Protein AF-A0A4S2RI13-F1 (afdb_monomer)

Solvent-accessible surface area (backbone atoms only — not comparable to full-atom values): 10991 Å² total; per-residue (Å²): 110,67,75,55,30,43,72,76,39,58,48,22,57,30,50,42,47,49,39,62,76,64,69,57,55,64,66,60,51,39,51,56,36,44,77,70,74,35,90,64,56,62,68,57,56,51,31,30,44,72,55,79,44,80,70,79,48,73,71,44,46,54,43,47,54,55,44,31,59,75,61,69,44,64,88,58,41,62,57,60,50,58,62,80,80,86,73,74,62,49,95,91,42,80,71,83,73,40,70,74,79,78,59,82,91,79,63,57,68,56,58,54,48,65,73,65,75,58,57,84,69,53,47,52,43,78,78,41,78,48,75,48,73,42,70,42,98,85,75,41,82,74,45,76,49,77,49,74,40,69,40,72,79,50,87,89,67,87,68,84,90,85,87,83,86,75,61,94,89,60,80,93,122

Secondary structure (DSSP, 8-state):
-HHHHHHHS-HHHHHHHHHHHHT--HHHHHHHHHHTT----HHHHHHHHTTS----SHHHHHHHHHHHHHTTPPTTTTGGGTS-SS----TTS-----GGGS--S-SHHHHHHHHTT--TTTTEEEEEEEEEEEE-TTS-EEEEEEEEEEEE-STT---------PPTT----

Foldseek 3Di:
DLVVCLVPNALLCNLLVLCVVQVDDLVNLQVQCVVVVQHDDSVRSVCSNVVVDADDDPSSLVSVQSSCVVSVHPGCSNVVNRPPDPDDDPPVHDGLDQPVVVDDDDCPVVVVVVVVPAPSSNQKDFPDKDWDWDADPVRDTPDIDIDTDIDGPDPPRPDDDDDDDDDVPDDPD

pLDDT: mean 71.74, std 13.41, range [38.62, 88.31]

Mean predicted aligned error: 16.26 Å

Radius of gyration: 19.9 Å; Cα contacts (8 Å, |Δi|>4): 170; chains: 1; bounding box: 49×43×47 Å

Structure (mmCIF, N/CA/C/O backbone):
data_AF-A0A4S2RI13-F1
#
_entry.id   AF-A0A4S2RI13-F1
#
loop_
_atom_site.group_PDB
_atom_site.id
_atom_site.type_symbol
_atom_site.label_atom_id
_atom_site.label_alt_id
_atom_site.label_comp_id
_atom_site.label_asym_id
_atom_site.label_entity_id
_atom_site.label_seq_id
_atom_site.pdbx_PDB_ins_code
_atom_site.Cartn_x
_atom_site.Cartn_y
_atom_site.Cartn_z
_atom_site.occupancy
_atom_site.B_iso_or_equiv
_atom_site.auth_seq_id
_atom_site.auth_comp_id
_atom_site.auth_asym_id
_atom_site.auth_atom_id
_atom_site.pdbx_PDB_model_num
ATOM 1 N N . GLU A 1 1 ? 7.537 4.825 18.143 1.00 59.59 1 GLU A N 1
ATOM 2 C CA . GLU A 1 1 ? 8.689 3.984 17.752 1.00 59.59 1 GLU A CA 1
ATOM 3 C C . GLU A 1 1 ? 8.344 2.973 16.652 1.00 59.59 1 GLU A C 1
ATOM 5 O O . GLU A 1 1 ? 8.839 3.131 15.545 1.00 59.59 1 GLU A O 1
ATOM 10 N N . LEU A 1 2 ? 7.426 2.017 16.878 1.00 63.84 2 LEU A N 1
ATOM 11 C CA . LEU A 1 2 ? 7.039 1.008 15.870 1.00 63.84 2 LEU A CA 1
ATOM 12 C C . LEU A 1 2 ? 6.584 1.615 14.527 1.00 63.84 2 LEU A C 1
ATOM 14 O O . LEU A 1 2 ? 7.063 1.194 13.482 1.00 63.84 2 LEU A O 1
ATOM 18 N N . ALA A 1 3 ? 5.727 2.641 14.545 1.00 58.88 3 ALA A N 1
ATOM 19 C CA . ALA A 1 3 ? 5.238 3.290 13.322 1.00 58.88 3 ALA A CA 1
ATOM 20 C C . ALA A 1 3 ? 6.355 3.895 12.445 1.00 58.88 3 ALA A C 1
ATOM 22 O O . ALA A 1 3 ? 6.237 3.900 11.222 1.00 58.88 3 ALA A O 1
ATOM 23 N N . GLN A 1 4 ? 7.444 4.366 13.063 1.00 58.66 4 GLN A N 1
ATOM 24 C CA . GLN A 1 4 ? 8.591 4.943 12.361 1.00 58.66 4 GLN A CA 1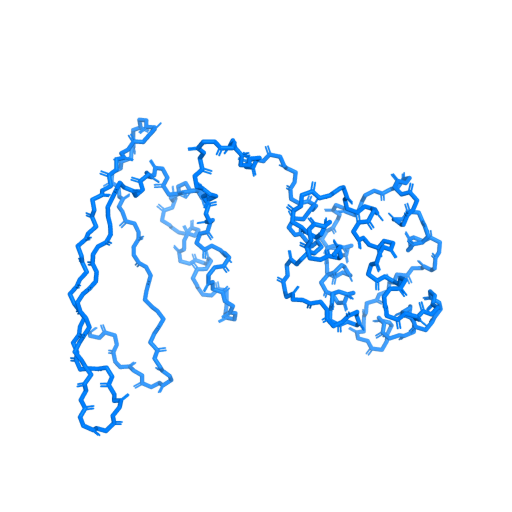
ATOM 25 C C . GLN A 1 4 ? 9.459 3.841 11.743 1.00 58.66 4 GLN A C 1
ATOM 27 O O . GLN A 1 4 ? 9.800 3.905 10.566 1.00 58.66 4 GLN A O 1
ATOM 32 N N . VAL A 1 5 ? 9.735 2.773 12.499 1.00 65.69 5 VAL A N 1
ATOM 33 C CA . VAL A 1 5 ? 10.516 1.621 12.018 1.00 65.69 5 VAL A CA 1
ATOM 34 C C . VAL A 1 5 ? 9.788 0.865 10.897 1.00 65.69 5 VAL A C 1
ATOM 36 O O . VAL A 1 5 ? 10.442 0.383 9.979 1.00 65.69 5 VAL A O 1
ATOM 39 N N . LEU A 1 6 ? 8.452 0.809 10.921 1.00 63.47 6 LEU A N 1
ATOM 40 C CA . LEU A 1 6 ? 7.643 0.232 9.838 1.00 63.47 6 LEU A CA 1
ATOM 41 C C . LEU A 1 6 ? 7.666 1.066 8.543 1.00 63.47 6 LEU A C 1
ATOM 43 O O . LEU A 1 6 ? 7.345 0.534 7.490 1.00 63.47 6 LEU A O 1
ATOM 47 N N . HIS A 1 7 ? 8.025 2.354 8.605 1.00 56.53 7 HIS A N 1
ATOM 48 C CA . HIS A 1 7 ? 8.076 3.237 7.431 1.00 56.53 7 HIS A CA 1
ATOM 49 C C . HIS A 1 7 ? 9.481 3.392 6.838 1.00 56.53 7 HIS A C 1
ATOM 51 O O . HIS A 1 7 ? 9.614 3.541 5.628 1.00 56.53 7 HIS A O 1
ATOM 57 N N . THR A 1 8 ? 10.525 3.411 7.670 1.00 56.41 8 THR A N 1
ATOM 58 C CA . THR A 1 8 ? 11.895 3.745 7.230 1.00 56.41 8 THR A CA 1
ATOM 59 C C . THR A 1 8 ? 12.955 2.743 7.682 1.00 56.41 8 THR A C 1
ATOM 61 O O . THR A 1 8 ? 14.114 2.848 7.279 1.00 56.41 8 THR A O 1
ATOM 64 N N . GLY A 1 9 ? 12.591 1.775 8.525 1.00 64.38 9 GLY A N 1
ATOM 65 C CA . GLY A 1 9 ? 13.526 0.825 9.115 1.00 64.38 9 GLY A CA 1
ATOM 66 C C . GLY A 1 9 ? 13.790 -0.396 8.229 1.00 64.38 9 GLY A C 1
ATOM 67 O O . GLY A 1 9 ? 12.971 -0.760 7.386 1.00 64.38 9 GLY A O 1
ATOM 68 N N . PRO A 1 10 ? 14.923 -1.090 8.425 1.00 78.12 10 PRO A N 1
ATOM 69 C CA . PRO A 1 10 ? 15.162 -2.350 7.740 1.00 78.12 10 PRO A CA 1
ATOM 70 C C . PRO A 1 10 ? 14.146 -3.407 8.202 1.00 78.12 10 PRO A C 1
ATOM 72 O O . PRO A 1 10 ? 13.831 -3.496 9.390 1.00 78.12 10 PRO A O 1
ATOM 75 N N . PHE A 1 11 ? 13.688 -4.252 7.272 1.00 82.50 11 PHE A N 1
ATOM 76 C CA . PHE A 1 11 ? 12.659 -5.277 7.508 1.00 82.50 11 PHE A CA 1
ATOM 77 C C . PHE A 1 11 ? 12.848 -6.082 8.806 1.00 82.50 11 PHE A C 1
ATOM 79 O O . PHE A 1 11 ? 11.900 -6.263 9.562 1.00 82.50 11 PHE A O 1
ATOM 86 N N . HIS A 1 12 ? 14.068 -6.539 9.102 1.00 84.94 12 HIS A N 1
ATOM 87 C CA . HIS A 1 12 ? 14.340 -7.346 10.297 1.00 84.94 12 HIS A CA 1
ATOM 88 C C . HIS A 1 12 ? 14.105 -6.570 11.602 1.00 84.94 12 HIS A C 1
ATOM 90 O O . HIS A 1 12 ? 13.607 -7.132 12.578 1.00 84.94 12 HIS A O 1
ATOM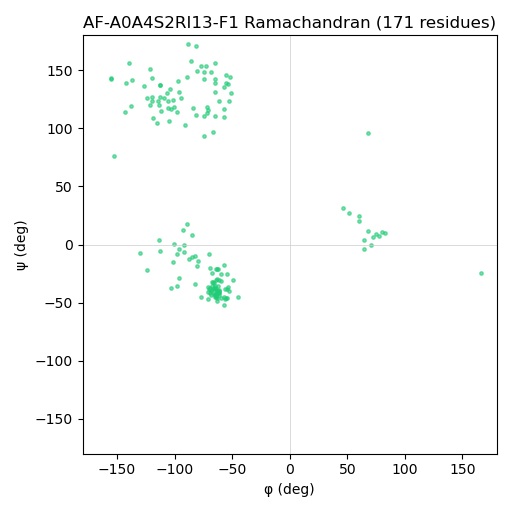 96 N N . LEU A 1 13 ? 14.415 -5.269 11.614 1.00 82.75 13 LEU A N 1
ATOM 97 C CA . LEU A 1 13 ? 14.197 -4.401 12.765 1.00 82.75 13 LEU A CA 1
ATOM 98 C C . LEU A 1 13 ? 12.702 -4.146 12.953 1.00 82.75 13 LEU A C 1
ATOM 100 O O . LEU A 1 13 ? 12.195 -4.325 14.055 1.00 82.75 13 LEU A O 1
ATOM 104 N N . ALA A 1 14 ? 11.991 -3.822 11.872 1.00 83.38 14 ALA A N 1
ATOM 105 C CA . ALA A 1 14 ? 10.536 -3.678 11.861 1.00 83.38 14 ALA A CA 1
ATOM 106 C C . ALA A 1 14 ? 9.828 -4.940 12.369 1.00 83.38 14 ALA A C 1
ATOM 108 O O . ALA A 1 14 ? 8.962 -4.872 13.243 1.00 83.38 14 ALA A O 1
ATOM 109 N N . LEU A 1 15 ? 10.261 -6.102 11.879 1.00 85.56 15 LEU A N 1
ATOM 110 C CA . LEU A 1 15 ? 9.741 -7.398 12.279 1.00 85.56 15 LEU A CA 1
ATOM 111 C C . LEU A 1 15 ? 9.996 -7.681 13.762 1.00 85.56 15 LEU A C 1
ATOM 113 O O . LEU A 1 15 ? 9.076 -8.054 14.487 1.00 85.56 15 LEU A O 1
ATOM 117 N N . ARG A 1 16 ? 11.230 -7.488 14.239 1.00 86.00 16 ARG A N 1
ATOM 118 C CA . ARG A 1 16 ? 11.580 -7.699 15.649 1.00 86.00 16 ARG A CA 1
ATOM 119 C C . ARG A 1 16 ? 10.759 -6.791 16.563 1.00 86.00 16 ARG A C 1
ATOM 121 O O . ARG A 1 16 ? 10.178 -7.281 17.526 1.00 86.00 16 ARG A O 1
ATOM 128 N N . THR A 1 17 ? 10.643 -5.508 16.229 1.00 83.44 17 THR A N 1
ATOM 129 C CA . THR A 1 17 ? 9.857 -4.540 17.005 1.00 83.44 17 THR A CA 1
ATOM 130 C C . THR A 1 17 ? 8.373 -4.906 17.023 1.00 83.44 17 THR A C 1
ATOM 132 O O . THR A 1 17 ? 7.742 -4.825 18.074 1.00 83.44 17 THR A O 1
ATOM 135 N N . ALA A 1 18 ? 7.807 -5.379 15.907 1.00 83.00 18 ALA A N 1
ATOM 136 C CA . ALA A 1 18 ? 6.417 -5.832 15.860 1.00 83.00 18 ALA A CA 1
ATOM 137 C C . ALA A 1 18 ? 6.159 -7.038 16.780 1.00 83.00 18 ALA A C 1
ATOM 139 O O . ALA A 1 18 ? 5.154 -7.072 17.493 1.00 83.00 18 ALA A O 1
ATOM 140 N N . PHE A 1 19 ? 7.086 -7.999 16.821 1.00 85.62 19 PHE A N 1
ATOM 141 C CA . PHE A 1 19 ? 7.023 -9.122 17.759 1.00 85.62 19 PHE A CA 1
ATOM 142 C C . PHE A 1 19 ? 7.125 -8.666 19.218 1.00 85.62 19 PHE A C 1
ATOM 144 O O . PHE A 1 19 ? 6.338 -9.119 20.048 1.00 85.62 19 PHE A O 1
ATOM 151 N N . SER A 1 20 ? 8.049 -7.752 19.527 1.00 84.44 20 SER A N 1
ATOM 152 C CA . SER A 1 20 ? 8.213 -7.202 20.876 1.00 84.44 20 SER A CA 1
ATOM 153 C C . SER A 1 20 ? 6.964 -6.461 21.356 1.00 84.44 20 SER A C 1
ATOM 155 O O . SER A 1 20 ? 6.524 -6.691 22.476 1.00 84.44 20 SER A O 1
ATOM 157 N N . VAL A 1 21 ? 6.344 -5.635 20.505 1.00 80.12 21 VAL A N 1
ATOM 158 C CA . VAL A 1 21 ? 5.118 -4.887 20.845 1.00 80.12 21 VAL A CA 1
ATOM 159 C C . VAL A 1 21 ? 3.918 -5.813 21.039 1.00 80.12 21 VAL A C 1
ATOM 161 O O . VAL A 1 21 ? 3.071 -5.556 21.891 1.00 80.12 21 VAL A O 1
ATOM 164 N N . ARG A 1 22 ? 3.825 -6.900 20.267 1.00 80.56 22 ARG A N 1
ATOM 165 C CA . ARG A 1 22 ? 2.738 -7.877 20.415 1.00 80.56 22 ARG A CA 1
ATOM 166 C C . ARG A 1 22 ? 2.942 -8.877 21.544 1.00 80.56 22 ARG A C 1
ATOM 168 O O . ARG A 1 22 ? 1.972 -9.512 21.944 1.00 80.56 22 ARG A O 1
ATOM 175 N N . GLY A 1 23 ? 4.168 -9.044 22.038 1.00 84.00 23 GLY A N 1
ATOM 176 C CA . GLY A 1 23 ? 4.479 -10.000 23.102 1.00 84.00 23 GLY A CA 1
ATOM 177 C C . GLY A 1 23 ? 4.164 -11.455 22.729 1.00 84.00 23 GLY A C 1
ATOM 178 O O . GLY A 1 23 ? 3.890 -12.275 23.605 1.00 84.00 23 GLY A O 1
ATOM 179 N N . LEU A 1 24 ? 4.149 -11.788 21.432 1.00 79.69 24 LEU A N 1
ATOM 180 C CA . LEU A 1 24 ? 3.821 -13.134 20.962 1.00 79.69 24 LEU A CA 1
ATOM 181 C C . LEU A 1 24 ? 5.099 -13.965 20.768 1.00 79.69 24 LEU A C 1
ATOM 183 O O . LEU A 1 24 ? 5.986 -13.552 20.018 1.00 79.69 24 LEU A O 1
ATOM 187 N N . PRO A 1 25 ? 5.201 -15.162 21.378 1.00 86.56 25 PRO A N 1
ATOM 188 C CA . PRO A 1 25 ? 6.326 -16.052 21.129 1.00 86.56 25 PRO A CA 1
ATOM 189 C C . PRO A 1 25 ? 6.271 -16.604 19.699 1.00 86.56 25 PRO A C 1
ATOM 191 O O . PRO A 1 25 ? 5.190 -16.842 19.151 1.00 86.56 25 PRO A O 1
ATOM 194 N N . LEU A 1 26 ? 7.442 -16.869 19.105 1.00 86.12 26 LEU A N 1
ATOM 195 C CA . LEU A 1 26 ? 7.561 -17.322 17.710 1.00 86.12 26 LEU A CA 1
ATOM 196 C C . LEU A 1 26 ? 6.719 -18.568 17.420 1.00 86.12 26 LEU A C 1
ATOM 198 O O . LEU A 1 26 ? 6.109 -18.652 16.359 1.00 86.12 26 LEU A O 1
ATOM 202 N N . GLN A 1 27 ? 6.644 -19.509 18.363 1.00 86.25 27 GLN A N 1
ATOM 203 C CA . GLN A 1 27 ? 5.838 -20.721 18.209 1.00 86.25 27 GLN A CA 1
ATOM 204 C C . GLN A 1 27 ? 4.335 -20.432 18.137 1.00 86.25 27 GLN A C 1
ATOM 206 O O . GLN A 1 27 ? 3.633 -21.044 17.337 1.00 86.25 27 GLN A O 1
ATOM 211 N N . ARG A 1 28 ? 3.832 -19.461 18.912 1.00 85.12 28 ARG A N 1
ATOM 212 C CA . ARG A 1 28 ? 2.414 -19.072 18.861 1.00 85.12 28 ARG A CA 1
ATOM 213 C C . ARG A 1 28 ? 2.085 -18.405 17.527 1.00 85.12 28 ARG A C 1
ATOM 215 O O . ARG A 1 28 ? 1.046 -18.694 16.943 1.00 85.12 28 ARG A O 1
ATOM 222 N N . VAL A 1 29 ? 2.989 -17.568 17.018 1.00 84.56 29 VAL A N 1
ATOM 223 C CA . VAL A 1 29 ? 2.846 -16.959 15.688 1.00 84.56 29 VAL A CA 1
ATOM 224 C C . VAL A 1 29 ? 2.892 -18.020 14.590 1.00 84.56 29 VAL A C 1
ATOM 226 O O . VAL A 1 29 ? 2.029 -18.034 13.719 1.00 84.56 29 VAL A O 1
ATOM 229 N N . GLN A 1 30 ? 3.840 -18.955 14.663 1.00 87.94 30 GLN A N 1
ATOM 230 C CA . GLN A 1 30 ? 3.941 -20.077 13.731 1.00 87.94 30 GLN A CA 1
ATOM 231 C C . GLN A 1 30 ? 2.656 -20.914 13.703 1.00 87.94 30 GLN A C 1
ATOM 233 O O . GLN A 1 30 ? 2.163 -21.255 12.631 1.00 87.94 30 GLN A O 1
ATOM 238 N N . HIS A 1 31 ? 2.097 -21.221 14.872 1.00 86.44 31 HIS A N 1
ATOM 239 C CA . HIS A 1 31 ? 0.853 -21.970 14.989 1.00 86.44 31 HIS A CA 1
ATOM 240 C C . HIS A 1 31 ? -0.321 -21.222 14.340 1.00 86.44 31 HIS A C 1
ATOM 242 O O . HIS A 1 31 ? -1.095 -21.812 13.589 1.00 86.44 31 HIS A O 1
ATOM 248 N N . HIS A 1 32 ? -0.407 -19.905 14.541 1.00 85.69 32 HIS A N 1
ATOM 249 C CA . HIS A 1 32 ? -1.433 -19.074 13.911 1.00 85.69 32 HIS A CA 1
ATOM 250 C C . HIS A 1 32 ? -1.289 -19.012 12.381 1.00 85.69 32 HIS A C 1
ATOM 252 O O . HIS A 1 32 ? -2.285 -19.043 11.661 1.00 85.69 32 HIS A O 1
ATOM 258 N N . LEU A 1 33 ? -0.053 -18.981 11.871 1.0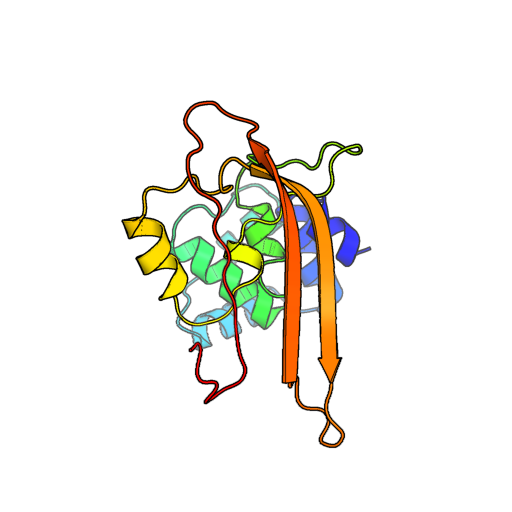0 86.00 33 LEU A N 1
ATOM 259 C CA . LEU A 1 33 ? 0.227 -19.071 10.435 1.00 86.00 33 LEU A CA 1
ATOM 260 C C . LEU A 1 33 ? -0.180 -20.437 9.865 1.00 86.00 33 LE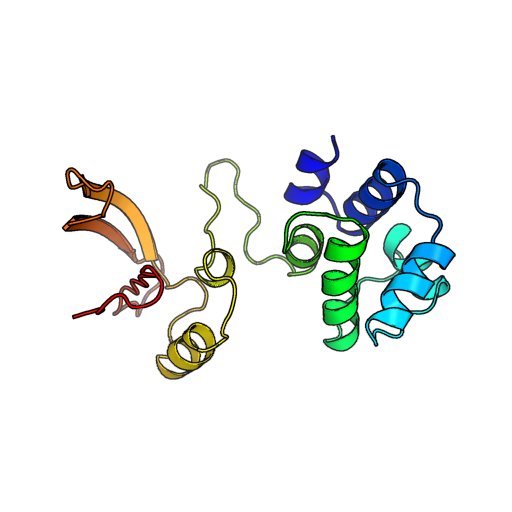U A C 1
ATOM 262 O O . LEU A 1 33 ? -0.815 -20.497 8.812 1.00 86.00 33 LEU A O 1
ATOM 266 N N . ALA A 1 34 ? 0.112 -21.524 10.584 1.00 86.06 34 ALA A N 1
ATOM 267 C CA . ALA A 1 34 ? -0.264 -22.875 10.179 1.00 86.06 34 ALA A CA 1
ATOM 268 C C . ALA A 1 34 ? -1.790 -23.050 10.102 1.00 86.06 34 ALA A C 1
ATOM 270 O O . ALA A 1 34 ? -2.285 -23.618 9.130 1.00 86.06 34 ALA A O 1
ATOM 271 N N . HIS A 1 35 ? -2.538 -22.490 11.060 1.00 82.94 35 HIS A N 1
ATOM 272 C CA . HIS A 1 35 ? -4.007 -22.459 11.026 1.00 82.94 35 HIS A CA 1
ATOM 273 C C . HIS A 1 35 ? -4.576 -21.728 9.804 1.00 82.94 35 HIS A C 1
ATOM 275 O O . HIS A 1 35 ? -5.680 -22.034 9.364 1.00 82.94 35 HIS A O 1
ATOM 281 N N . ARG A 1 36 ? -3.814 -20.799 9.224 1.00 79.12 36 ARG A N 1
ATOM 282 C CA . ARG A 1 36 ? -4.166 -20.065 8.001 1.00 79.12 36 ARG A CA 1
ATOM 283 C C . ARG A 1 36 ? -3.629 -20.725 6.726 1.00 79.12 36 ARG A C 1
ATOM 285 O O . ARG A 1 36 ? -3.616 -20.105 5.668 1.00 79.12 36 ARG A O 1
ATOM 292 N N . GLY A 1 37 ? -3.150 -21.968 6.816 1.00 79.75 37 GLY A N 1
ATOM 293 C CA . GLY A 1 37 ? -2.615 -22.727 5.683 1.00 79.75 37 GLY A CA 1
ATOM 294 C C . GLY A 1 37 ? -1.221 -22.285 5.227 1.00 79.75 37 GLY A C 1
ATOM 295 O O . GLY A 1 37 ? -0.734 -22.750 4.197 1.00 79.75 37 GLY A O 1
ATOM 296 N N . VAL A 1 38 ? -0.549 -21.412 5.982 1.00 84.06 38 VAL A N 1
ATOM 297 C CA . VAL A 1 38 ? 0.789 -20.913 5.660 1.00 84.06 38 VAL A CA 1
ATOM 298 C C . VAL A 1 38 ? 1.832 -21.709 6.442 1.00 84.06 38 VAL A C 1
ATOM 300 O O . VAL A 1 38 ? 1.932 -21.617 7.665 1.00 84.06 38 VAL A O 1
ATOM 303 N N . LYS A 1 39 ? 2.667 -22.469 5.730 1.00 79.88 39 LYS A N 1
ATOM 304 C CA . LYS A 1 39 ? 3.748 -23.256 6.336 1.00 79.88 39 LYS A CA 1
ATOM 305 C C . LYS A 1 39 ? 5.047 -22.448 6.385 1.00 79.88 39 LYS A C 1
ATOM 307 O O . LYS A 1 39 ? 5.750 -22.339 5.387 1.00 79.88 39 LYS A O 1
ATOM 312 N N . VAL A 1 40 ? 5.392 -21.920 7.560 1.00 84.19 40 VAL A N 1
ATOM 313 C CA . VAL A 1 40 ? 6.717 -21.340 7.846 1.00 84.19 40 VAL A CA 1
ATOM 314 C C . VAL A 1 40 ? 7.300 -21.990 9.097 1.00 84.19 40 VAL A C 1
ATOM 316 O O . VAL A 1 40 ? 6.599 -22.207 10.082 1.00 84.19 40 VAL A O 1
ATOM 319 N N . GLY A 1 41 ? 8.588 -22.334 9.060 1.00 84.06 41 GLY A N 1
ATOM 320 C CA . GLY A 1 41 ? 9.296 -22.876 10.221 1.00 84.06 41 GLY A CA 1
ATOM 321 C C . GLY A 1 41 ? 9.739 -21.782 11.197 1.00 84.06 41 GLY A C 1
ATOM 322 O O . GLY A 1 41 ? 10.104 -20.684 10.774 1.00 84.06 41 GLY A O 1
ATOM 323 N N . VAL A 1 42 ? 9.801 -22.099 12.495 1.00 85.56 42 VAL A N 1
ATOM 324 C CA . VAL A 1 42 ? 10.327 -21.194 13.542 1.00 85.56 42 VAL A CA 1
ATOM 325 C C . VAL A 1 42 ? 11.722 -20.671 13.192 1.00 85.56 42 VAL A C 1
ATOM 327 O O . VAL A 1 42 ? 11.994 -19.484 13.341 1.00 85.56 42 VAL A O 1
ATOM 330 N N . THR A 1 43 ? 12.586 -21.526 12.642 1.00 81.62 43 THR A N 1
ATOM 331 C CA . THR A 1 43 ? 13.943 -21.156 12.212 1.00 81.62 43 THR A CA 1
ATOM 332 C C . THR A 1 43 ? 13.934 -20.097 11.109 1.00 81.62 43 THR A C 1
ATOM 334 O O . THR A 1 43 ? 14.772 -19.203 11.103 1.00 81.62 43 THR A O 1
ATOM 337 N N . SER A 1 44 ? 12.953 -20.143 10.199 1.00 83.31 44 SER A N 1
ATOM 338 C CA . SER A 1 44 ? 12.809 -19.121 9.153 1.00 83.31 44 SER A CA 1
ATOM 339 C C . SER A 1 44 ? 12.391 -17.776 9.745 1.00 83.31 44 SER A C 1
ATOM 341 O O . SER A 1 44 ? 12.986 -16.761 9.402 1.00 83.31 44 SER A O 1
ATOM 343 N N . LEU A 1 45 ? 11.439 -17.774 10.687 1.00 86.00 45 LEU A N 1
ATOM 344 C CA . LEU A 1 45 ? 11.034 -16.561 11.409 1.00 86.00 45 LEU A CA 1
ATOM 345 C C . LEU A 1 45 ? 12.202 -15.961 12.203 1.00 86.00 45 LEU A C 1
ATOM 347 O O . LEU A 1 45 ? 12.405 -14.749 12.182 1.00 86.00 45 LEU A O 1
ATOM 351 N N . SER A 1 46 ? 13.001 -16.808 12.855 1.00 82.06 46 SER A N 1
ATOM 352 C CA . SER A 1 46 ? 14.185 -16.380 13.603 1.00 82.06 46 SER A CA 1
ATOM 353 C C . SER A 1 46 ? 15.239 -15.745 12.688 1.00 82.06 46 SER A C 1
ATOM 355 O O . SER A 1 46 ? 15.703 -14.637 12.962 1.00 82.06 46 SER A O 1
ATOM 357 N N . TYR A 1 47 ? 15.543 -16.364 11.541 1.00 83.88 47 TYR A N 1
ATOM 358 C CA . TYR A 1 47 ? 16.467 -15.783 10.562 1.00 83.88 47 TYR A CA 1
ATOM 359 C C . TYR A 1 47 ? 15.965 -14.473 9.952 1.00 83.88 47 TYR A C 1
ATOM 361 O O . TYR A 1 47 ? 16.775 -13.602 9.632 1.00 83.88 47 TYR A O 1
ATOM 369 N N . TRP A 1 48 ? 14.651 -14.298 9.817 1.00 88.31 48 TRP A N 1
ATOM 370 C CA . TRP A 1 48 ? 14.060 -13.035 9.373 1.00 88.31 48 TRP A CA 1
ATOM 371 C C . TRP A 1 48 ? 14.212 -11.929 10.423 1.00 88.31 48 TRP A C 1
ATOM 373 O O . TRP A 1 48 ? 14.571 -10.809 10.069 1.00 88.31 48 TRP A O 1
ATOM 383 N N . GLN A 1 49 ? 14.018 -12.234 11.710 1.00 84.50 49 GLN A N 1
ATOM 384 C CA . GLN A 1 49 ? 14.212 -11.273 12.809 1.00 84.50 49 GLN A CA 1
ATOM 385 C C . GLN A 1 49 ? 15.675 -10.855 12.997 1.00 84.50 49 GLN A C 1
ATOM 387 O O . GLN A 1 49 ? 15.949 -9.724 13.392 1.00 84.50 49 GLN A O 1
ATOM 392 N N . GLN A 1 50 ? 16.615 -11.757 12.715 1.00 80.56 50 GLN A N 1
ATOM 393 C CA . GLN A 1 50 ? 18.054 -11.485 12.777 1.00 80.56 50 GLN A CA 1
ATOM 394 C C . GLN A 1 50 ? 18.584 -10.791 11.514 1.00 80.56 50 GLN A C 1
ATOM 396 O O . GLN A 1 50 ? 19.732 -10.361 11.487 1.00 80.56 50 GLN A O 1
ATOM 401 N N . GLY A 1 51 ? 17.777 -10.703 10.452 1.00 83.25 51 GLY A N 1
ATOM 402 C CA . GLY A 1 51 ? 18.206 -10.166 9.160 1.00 83.25 51 GLY A CA 1
ATOM 403 C C . GLY A 1 51 ? 19.143 -11.083 8.369 1.00 83.25 51 GLY A C 1
ATOM 404 O O . GLY A 1 51 ? 19.602 -10.683 7.304 1.00 83.25 51 GLY A O 1
ATOM 405 N N . ALA A 1 52 ? 19.381 -12.313 8.839 1.00 73.62 52 ALA A N 1
ATOM 406 C CA . ALA A 1 52 ? 20.218 -13.312 8.172 1.00 73.62 52 ALA A CA 1
ATOM 407 C C . ALA A 1 52 ? 19.611 -13.813 6.850 1.00 73.62 52 ALA A C 1
ATOM 409 O O . ALA A 1 52 ? 20.326 -14.277 5.964 1.00 73.62 52 ALA A O 1
ATOM 410 N N . ARG A 1 53 ? 18.282 -13.726 6.699 1.00 76.19 53 ARG A N 1
ATOM 411 C CA . ARG A 1 53 ? 17.579 -14.076 5.461 1.00 76.19 53 ARG A CA 1
ATOM 412 C C . ARG A 1 53 ? 16.432 -13.112 5.202 1.00 76.19 53 ARG A C 1
ATOM 414 O O . ARG A 1 53 ? 15.684 -12.785 6.119 1.00 76.19 53 ARG A O 1
ATOM 421 N N . ARG A 1 54 ? 16.251 -12.715 3.941 1.00 78.38 54 ARG A N 1
ATOM 422 C CA . ARG A 1 54 ? 15.088 -11.937 3.497 1.00 78.38 54 ARG A CA 1
ATOM 423 C C . ARG A 1 54 ? 14.097 -12.817 2.725 1.00 78.38 54 ARG A C 1
ATOM 425 O O . ARG A 1 54 ? 14.524 -13.605 1.876 1.00 78.38 54 ARG A O 1
ATOM 432 N N . PRO A 1 55 ? 12.791 -12.737 3.018 1.00 78.94 55 PRO A N 1
ATOM 433 C CA . PRO A 1 55 ? 11.766 -13.412 2.230 1.00 78.94 55 PRO A CA 1
ATOM 434 C C . PRO A 1 55 ? 11.577 -12.730 0.866 1.00 78.94 55 PRO A C 1
ATOM 436 O O . PRO A 1 55 ? 11.187 -11.574 0.805 1.00 78.94 55 PRO A O 1
ATOM 439 N N . GLN A 1 56 ? 11.833 -13.470 -0.218 1.00 75.00 56 GLN A N 1
ATOM 440 C CA . GLN A 1 56 ? 11.661 -12.999 -1.607 1.00 75.00 56 GLN A CA 1
ATOM 441 C C . GLN A 1 56 ? 10.726 -13.893 -2.435 1.00 75.00 56 GLN A C 1
ATOM 443 O O . GLN A 1 56 ? 10.175 -13.476 -3.447 1.00 75.00 56 GLN A O 1
ATOM 448 N N . ARG A 1 57 ? 10.546 -15.158 -2.029 1.00 73.88 57 ARG A N 1
ATOM 449 C CA . ARG A 1 57 ? 9.724 -16.119 -2.778 1.00 73.88 57 ARG A CA 1
ATOM 450 C C . ARG A 1 57 ? 8.232 -15.808 -2.600 1.00 73.88 57 ARG A C 1
ATOM 452 O O . ARG A 1 57 ? 7.850 -15.442 -1.487 1.00 73.88 57 ARG A O 1
ATOM 459 N N . PRO A 1 58 ? 7.370 -16.074 -3.600 1.00 69.94 58 PRO A N 1
ATOM 460 C CA . PRO A 1 58 ? 5.926 -15.825 -3.504 1.00 69.94 58 PRO A CA 1
ATOM 461 C C . PRO A 1 58 ? 5.257 -16.463 -2.277 1.00 69.94 58 PRO A C 1
ATOM 463 O O . PRO A 1 58 ? 4.378 -15.871 -1.655 1.00 69.94 58 PRO A O 1
ATOM 466 N N . GLU A 1 59 ? 5.692 -17.662 -1.884 1.00 74.06 59 GLU A N 1
ATOM 467 C CA . GLU A 1 59 ? 5.213 -18.334 -0.667 1.00 74.06 59 GLU A CA 1
ATOM 468 C C . GLU A 1 59 ? 5.646 -17.617 0.615 1.00 74.06 59 GLU A C 1
ATOM 470 O O . GLU A 1 59 ? 4.870 -17.498 1.561 1.00 74.06 59 GLU A O 1
ATOM 475 N N . SER A 1 60 ? 6.876 -17.103 0.646 1.00 81.81 60 SER A N 1
ATOM 476 C CA . SER A 1 60 ? 7.391 -16.345 1.784 1.00 81.81 60 SER A CA 1
ATOM 477 C C . SER A 1 60 ? 6.727 -14.973 1.890 1.00 81.81 60 SER A C 1
ATOM 479 O O . SER A 1 60 ? 6.420 -14.548 2.996 1.00 81.81 60 SER A O 1
ATOM 481 N N . LEU A 1 61 ? 6.429 -14.316 0.766 1.00 83.19 61 LEU A N 1
ATOM 482 C CA . LEU A 1 61 ? 5.660 -13.068 0.741 1.00 83.19 61 LEU A CA 1
ATOM 483 C C . LEU A 1 61 ? 4.225 -13.287 1.236 1.00 83.19 61 LEU A C 1
ATOM 485 O O . LEU A 1 61 ? 3.750 -12.539 2.089 1.00 83.19 61 LEU A O 1
ATOM 489 N N . ARG A 1 62 ? 3.561 -14.373 0.808 1.00 79.75 62 ARG A N 1
ATOM 490 C CA . ARG A 1 62 ? 2.266 -14.786 1.383 1.00 79.75 62 ARG A CA 1
ATOM 491 C C . ARG A 1 62 ? 2.350 -14.988 2.894 1.00 79.75 62 ARG A C 1
ATOM 493 O O . ARG A 1 62 ? 1.431 -14.605 3.614 1.00 79.75 62 ARG A O 1
ATOM 500 N N . ALA A 1 63 ? 3.456 -15.544 3.382 1.00 85.81 63 ALA A N 1
ATOM 501 C CA . ALA A 1 63 ? 3.653 -15.702 4.812 1.00 85.81 63 ALA A CA 1
ATOM 502 C C . ALA A 1 63 ? 3.868 -14.382 5.556 1.00 85.81 63 ALA A C 1
ATOM 504 O O . ALA A 1 63 ? 3.355 -14.235 6.660 1.00 85.81 63 ALA A O 1
ATOM 505 N N . VAL A 1 64 ? 4.575 -13.419 4.961 1.00 86.25 64 VAL A N 1
ATOM 506 C CA . VAL A 1 64 ? 4.731 -12.074 5.534 1.00 86.25 64 VAL A CA 1
ATOM 507 C C . VAL A 1 64 ? 3.386 -11.343 5.575 1.00 86.25 64 VAL A C 1
ATOM 509 O O . VAL A 1 64 ? 3.081 -10.728 6.590 1.00 86.25 64 VAL A O 1
ATOM 512 N N . LYS A 1 65 ? 2.532 -11.495 4.552 1.00 82.81 65 LYS A N 1
ATOM 513 C CA . LYS A 1 65 ? 1.158 -10.963 4.575 1.00 82.81 65 LYS A CA 1
ATOM 514 C C . LYS A 1 65 ? 0.359 -11.505 5.762 1.00 82.81 65 LYS A C 1
ATOM 516 O O . LYS A 1 65 ? -0.185 -10.754 6.562 1.00 82.81 65 LYS A O 1
ATOM 521 N N . ALA A 1 66 ? 0.338 -12.829 5.913 1.00 82.19 66 ALA A N 1
ATOM 522 C CA . ALA A 1 66 ? -0.363 -13.468 7.023 1.00 82.19 66 ALA A CA 1
ATOM 523 C C . ALA A 1 66 ? 0.235 -13.075 8.386 1.00 82.19 66 ALA A C 1
ATOM 525 O O . ALA A 1 66 ? -0.478 -13.024 9.386 1.00 82.19 66 ALA A O 1
ATOM 526 N N . LEU A 1 67 ? 1.534 -12.781 8.434 1.00 87.00 67 LEU A N 1
ATOM 527 C CA . LEU A 1 67 ? 2.229 -12.337 9.634 1.00 87.00 67 LEU A CA 1
ATOM 528 C C . LEU A 1 67 ? 1.819 -10.923 10.060 1.00 87.00 67 LEU A C 1
ATOM 530 O O . LEU A 1 67 ? 1.664 -10.698 11.257 1.00 87.00 67 LEU A O 1
ATOM 534 N N . GLU A 1 68 ? 1.606 -9.998 9.120 1.00 85.81 68 GLU A N 1
ATOM 535 C CA . GLU A 1 68 ? 1.065 -8.662 9.415 1.00 85.81 68 GLU A CA 1
ATOM 536 C C . GLU A 1 68 ? -0.279 -8.770 10.131 1.00 85.81 68 GLU A C 1
ATOM 538 O O . GLU A 1 68 ? -0.465 -8.162 11.179 1.00 85.81 68 GLU A O 1
ATOM 543 N N . GLU A 1 69 ? -1.175 -9.620 9.635 1.00 83.50 69 GLU A N 1
ATOM 544 C CA . GLU A 1 69 ? -2.487 -9.844 10.240 1.00 83.50 69 GLU A CA 1
ATOM 545 C C . GLU A 1 69 ? -2.396 -10.492 11.635 1.00 83.50 69 GLU A C 1
ATOM 547 O O . GLU A 1 69 ? -3.091 -10.069 12.557 1.00 83.50 69 GLU A O 1
ATOM 552 N N . VAL A 1 70 ? -1.523 -11.491 11.830 1.00 86.25 70 VAL A N 1
ATOM 553 C CA . VAL A 1 70 ? -1.299 -12.128 13.149 1.00 86.25 70 VAL A CA 1
ATOM 554 C C . VAL A 1 70 ? -0.719 -11.133 14.150 1.00 86.25 70 VAL A C 1
ATOM 556 O O . VAL A 1 70 ? -1.079 -11.130 15.327 1.00 86.25 70 VAL A O 1
ATOM 559 N N . LEU A 1 71 ? 0.175 -10.268 13.681 1.00 83.81 71 LEU A N 1
ATOM 560 C CA . LEU A 1 71 ? 0.746 -9.182 14.460 1.00 83.81 71 LEU A CA 1
ATOM 561 C C . LEU A 1 71 ? -0.155 -7.939 14.446 1.00 83.81 71 LEU A C 1
ATOM 563 O O . LEU A 1 71 ? 0.265 -6.903 14.951 1.00 83.81 71 LEU A O 1
ATOM 567 N N . GLY A 1 72 ? -1.379 -8.001 13.910 1.00 79.81 72 GLY A N 1
ATOM 568 C CA . GLY A 1 72 ? -2.343 -6.898 13.790 1.00 79.81 72 GLY A CA 1
ATOM 569 C C . GLY A 1 72 ? -1.757 -5.584 13.254 1.00 79.81 72 GLY A C 1
ATOM 570 O O . GLY A 1 72 ? -2.130 -4.506 13.717 1.00 79.81 72 GLY A O 1
ATOM 571 N N . LEU A 1 73 ? -0.747 -5.666 12.399 1.00 78.06 73 LEU A N 1
ATOM 572 C CA . LEU A 1 73 ? -0.138 -4.513 11.757 1.00 78.06 73 LEU A CA 1
ATOM 573 C C . LEU A 1 73 ? -1.056 -4.031 10.626 1.00 78.06 73 LEU A C 1
ATOM 575 O O . LEU A 1 73 ? -1.795 -4.837 10.057 1.00 78.06 73 LEU A O 1
ATOM 579 N N . PRO A 1 74 ? -1.000 -2.739 10.263 1.00 72.31 74 PRO A N 1
ATOM 580 C CA . PRO A 1 74 ? -1.635 -2.270 9.040 1.00 72.31 74 PRO A CA 1
ATOM 581 C C . PRO A 1 74 ? -1.133 -3.063 7.828 1.00 72.31 74 PRO A C 1
ATOM 583 O O . PRO A 1 74 ? 0.044 -3.439 7.769 1.00 72.31 74 PRO A O 1
ATOM 586 N N . VAL A 1 75 ? -2.016 -3.279 6.855 1.00 71.25 75 VAL A N 1
ATOM 587 C CA . VAL A 1 75 ? -1.696 -3.986 5.607 1.00 71.25 75 VAL A CA 1
ATOM 588 C C . VAL A 1 75 ? -0.483 -3.336 4.928 1.00 71.25 75 VAL A C 1
ATOM 590 O O . VAL A 1 75 ? -0.381 -2.110 4.878 1.00 71.25 75 VAL A O 1
ATOM 593 N N . ASN A 1 76 ? 0.435 -4.153 4.406 1.00 73.75 76 ASN A N 1
ATOM 594 C CA . ASN A 1 76 ? 1.665 -3.753 3.712 1.00 73.75 76 ASN A CA 1
ATOM 595 C C . ASN A 1 76 ? 2.749 -3.080 4.575 1.00 73.75 76 ASN A C 1
ATOM 597 O O . ASN A 1 76 ? 3.721 -2.559 4.026 1.00 73.75 76 ASN A O 1
ATOM 601 N N . SER A 1 77 ? 2.643 -3.106 5.907 1.00 76.56 77 SER A N 1
ATOM 602 C CA . SER A 1 77 ? 3.656 -2.498 6.788 1.00 76.56 77 SER A CA 1
ATOM 603 C C . SER A 1 77 ? 5.017 -3.210 6.770 1.00 76.56 77 SER A C 1
ATOM 605 O O . SER A 1 77 ? 6.048 -2.579 6.966 1.00 76.56 77 SER A O 1
ATOM 607 N N . LEU A 1 78 ? 5.040 -4.529 6.582 1.00 82.38 78 LEU A N 1
ATOM 608 C CA . LEU A 1 78 ? 6.245 -5.356 6.487 1.00 82.38 78 LEU A CA 1
ATOM 609 C C . LEU A 1 78 ? 6.545 -5.743 5.039 1.00 82.38 78 LEU A C 1
ATOM 611 O O . LEU A 1 78 ? 7.714 -5.778 4.657 1.00 82.38 78 LEU A O 1
ATOM 615 N N . LEU A 1 79 ? 5.518 -6.011 4.228 1.00 83.38 79 LEU A N 1
ATOM 616 C CA . LEU A 1 79 ? 5.677 -6.284 2.797 1.00 83.38 79 LEU A CA 1
ATOM 617 C C . LEU A 1 79 ? 6.289 -5.098 2.051 1.00 83.38 79 LEU A C 1
ATOM 619 O O . LEU A 1 79 ? 7.188 -5.302 1.241 1.00 83.38 79 LEU A O 1
ATOM 623 N N . GLY A 1 80 ? 5.883 -3.866 2.374 1.00 75.81 80 GLY A N 1
ATOM 624 C CA . GLY A 1 80 ? 6.456 -2.662 1.767 1.00 75.81 80 GLY A CA 1
ATOM 625 C C . GLY A 1 80 ? 7.951 -2.477 2.052 1.00 75.81 80 GLY A C 1
ATOM 626 O O . GLY A 1 80 ? 8.638 -1.810 1.289 1.00 75.81 80 GLY A O 1
ATOM 627 N N . LEU A 1 81 ? 8.482 -3.104 3.110 1.00 77.38 81 LEU A N 1
ATOM 628 C CA . LEU A 1 81 ? 9.911 -3.075 3.449 1.00 77.38 81 LEU A CA 1
ATOM 629 C C . LEU A 1 81 ? 10.740 -4.137 2.706 1.00 77.38 81 LEU A C 1
ATOM 631 O O . LEU A 1 81 ? 11.969 -4.129 2.804 1.00 77.38 81 LEU A O 1
ATOM 635 N N . LEU A 1 82 ? 10.079 -5.081 2.029 1.00 77.00 82 LEU A N 1
ATOM 636 C CA . LEU A 1 82 ? 10.696 -6.159 1.249 1.00 77.00 82 LEU A CA 1
ATOM 637 C C . LEU A 1 82 ? 10.694 -5.884 -0.254 1.00 77.00 82 LEU A C 1
ATOM 639 O O . LEU A 1 82 ? 11.412 -6.565 -0.982 1.00 77.00 82 LEU A O 1
ATOM 643 N N . ASP A 1 83 ? 9.894 -4.920 -0.707 1.00 67.94 83 ASP A N 1
ATOM 644 C CA . ASP A 1 83 ? 9.879 -4.464 -2.092 1.00 67.94 83 ASP A CA 1
ATOM 645 C C . ASP A 1 83 ? 11.141 -3.609 -2.313 1.00 67.94 83 ASP A C 1
ATOM 647 O O . ASP A 1 83 ? 11.220 -2.440 -1.930 1.00 67.94 83 ASP A O 1
ATOM 651 N N . ASP A 1 84 ? 12.211 -4.248 -2.788 1.00 51.62 84 ASP A N 1
ATOM 652 C CA . ASP A 1 84 ? 13.539 -3.652 -2.908 1.00 51.62 84 ASP A CA 1
ATOM 653 C C . ASP A 1 84 ? 13.511 -2.362 -3.772 1.00 51.62 84 ASP A C 1
ATOM 655 O O . ASP A 1 84 ? 13.390 -2.385 -4.993 1.00 51.62 84 ASP A O 1
ATOM 659 N N . GLY A 1 85 ? 13.710 -1.204 -3.135 1.00 45.66 85 GLY A N 1
ATOM 660 C CA . GLY A 1 85 ? 14.620 -0.169 -3.643 1.00 45.66 85 GLY A CA 1
ATOM 661 C C . GLY A 1 85 ? 14.201 0.753 -4.799 1.00 45.66 85 GLY A C 1
ATOM 662 O O . GLY A 1 85 ? 15.047 1.540 -5.213 1.00 45.66 85 GLY A O 1
ATOM 663 N N . VAL A 1 86 ? 12.960 0.754 -5.302 1.00 40.78 86 VAL A N 1
ATOM 664 C CA . VAL A 1 86 ? 12.557 1.690 -6.392 1.00 40.78 86 VAL A CA 1
ATOM 665 C C . VAL A 1 86 ? 11.967 3.015 -5.891 1.00 40.78 86 VAL A C 1
ATOM 667 O O . VAL A 1 86 ? 11.774 3.952 -6.662 1.00 40.78 86 VAL A O 1
ATOM 670 N N . SER A 1 87 ? 11.737 3.188 -4.592 1.00 41.28 87 SER A N 1
ATOM 671 C CA . SER A 1 87 ? 11.351 4.499 -4.054 1.00 41.28 87 SER A CA 1
ATOM 672 C C . SER A 1 87 ? 11.789 4.648 -2.607 1.00 41.28 87 SER A C 1
ATOM 674 O O . SER A 1 87 ? 10.984 4.593 -1.682 1.00 41.28 87 SER A O 1
ATOM 676 N N . ARG A 1 88 ? 13.088 4.890 -2.402 1.00 42.28 88 ARG A N 1
ATOM 677 C CA . ARG A 1 88 ? 13.478 5.705 -1.248 1.00 42.28 88 ARG A CA 1
ATOM 678 C C . ARG A 1 88 ? 12.826 7.080 -1.447 1.00 42.28 88 ARG A C 1
ATOM 680 O O . ARG A 1 88 ? 13.056 7.673 -2.502 1.00 42.28 88 ARG A O 1
ATOM 687 N N . PRO A 1 89 ? 12.012 7.582 -0.505 1.00 38.62 89 PRO A N 1
ATOM 688 C CA . PRO A 1 89 ? 11.631 8.979 -0.534 1.00 38.62 89 PRO A CA 1
ATOM 689 C C . PRO A 1 89 ? 12.914 9.782 -0.315 1.00 38.62 89 PRO A C 1
ATOM 691 O O . PRO A 1 89 ? 13.536 9.719 0.744 1.00 38.62 89 PRO A O 1
ATOM 694 N N . ASP A 1 90 ? 13.352 10.461 -1.367 1.00 40.31 90 ASP A N 1
ATOM 695 C CA . ASP A 1 90 ? 14.184 11.648 -1.230 1.00 40.31 90 ASP A CA 1
ATOM 696 C C . ASP A 1 90 ? 13.461 12.585 -0.235 1.00 40.31 90 ASP A C 1
ATOM 698 O O . ASP A 1 90 ? 12.244 12.745 -0.363 1.00 40.31 90 ASP A O 1
ATOM 702 N N . PRO A 1 91 ? 14.122 13.116 0.809 1.00 44.28 91 PRO A N 1
ATOM 703 C CA . PRO A 1 91 ? 13.478 13.974 1.806 1.00 44.28 91 PRO A CA 1
ATOM 704 C C . PRO A 1 91 ? 12.799 15.222 1.214 1.00 44.28 91 PRO A C 1
ATOM 706 O O . PRO A 1 91 ? 11.913 15.768 1.867 1.00 44.28 91 PRO A O 1
ATOM 709 N N . ASP A 1 92 ? 13.140 15.617 -0.020 1.00 39.00 92 ASP A N 1
ATOM 710 C CA . ASP A 1 92 ? 12.473 16.687 -0.784 1.00 39.00 92 ASP A CA 1
ATOM 711 C C . ASP A 1 92 ? 11.333 16.194 -1.701 1.00 39.00 92 ASP A C 1
ATOM 713 O O . ASP A 1 92 ? 10.670 16.976 -2.388 1.00 39.00 92 ASP A O 1
ATOM 717 N N . ARG A 1 93 ? 11.071 14.884 -1.732 1.00 39.12 93 ARG A N 1
ATOM 718 C CA . ARG A 1 93 ? 10.108 14.243 -2.631 1.00 39.12 93 ARG A CA 1
ATOM 719 C C . ARG A 1 93 ? 8.934 13.662 -1.839 1.00 39.12 93 ARG A C 1
ATOM 721 O O . ARG A 1 93 ? 9.123 12.742 -1.041 1.00 39.12 93 ARG A O 1
ATOM 728 N N . PRO A 1 94 ? 7.689 14.104 -2.098 1.00 44.34 94 PRO A N 1
ATOM 729 C CA . PRO A 1 94 ? 6.525 13.423 -1.555 1.00 44.34 94 PRO A CA 1
ATOM 730 C C . PRO A 1 94 ? 6.546 11.953 -2.010 1.00 44.34 94 PRO A C 1
ATOM 732 O O . PRO A 1 94 ? 6.826 11.691 -3.186 1.00 44.34 94 PRO A O 1
ATOM 735 N N . PRO A 1 95 ? 6.275 10.983 -1.116 1.00 43.44 95 PRO A N 1
ATOM 736 C CA . PRO A 1 95 ? 6.325 9.570 -1.461 1.00 43.44 95 PRO A CA 1
ATOM 73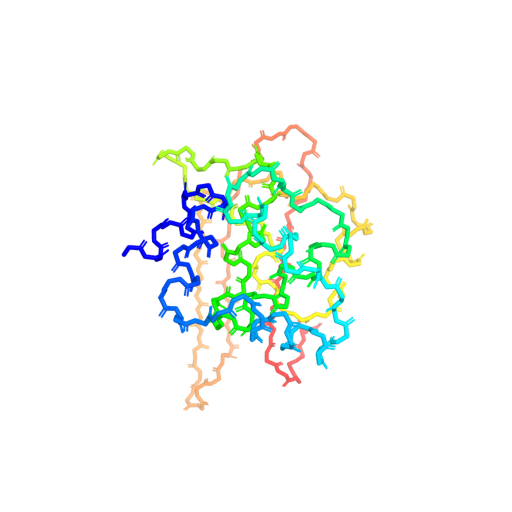7 C C . PRO A 1 95 ? 5.377 9.305 -2.630 1.00 43.44 95 PRO A C 1
ATOM 739 O O . PRO A 1 95 ? 4.164 9.492 -2.515 1.00 43.44 95 PRO A O 1
ATOM 742 N N . ALA A 1 96 ? 5.937 8.877 -3.763 1.00 47.81 96 ALA A N 1
ATOM 743 C CA . ALA A 1 96 ? 5.152 8.440 -4.904 1.00 47.81 96 ALA A CA 1
ATOM 744 C C . ALA A 1 96 ? 4.429 7.153 -4.496 1.00 47.81 96 ALA A C 1
ATOM 746 O O . ALA A 1 96 ? 5.002 6.065 -4.490 1.00 47.81 96 ALA A O 1
ATOM 747 N N . ARG A 1 97 ? 3.169 7.279 -4.074 1.00 45.84 97 ARG A N 1
ATOM 748 C CA . ARG A 1 97 ? 2.332 6.116 -3.806 1.00 45.84 97 ARG A CA 1
ATOM 749 C C . ARG A 1 97 ? 1.982 5.488 -5.145 1.00 45.84 97 ARG A C 1
ATOM 751 O O . ARG A 1 97 ? 1.260 6.086 -5.936 1.00 45.84 97 ARG A O 1
ATOM 758 N N . SER A 1 98 ? 2.493 4.283 -5.395 1.00 47.00 98 SER A N 1
ATOM 759 C CA . SER A 1 98 ? 1.973 3.466 -6.489 1.00 47.00 98 SER A CA 1
ATOM 760 C C . SER A 1 98 ? 0.469 3.304 -6.285 1.00 47.00 98 SER A C 1
ATOM 762 O O . SER A 1 98 ? 0.010 3.079 -5.157 1.00 47.00 98 SER A O 1
ATOM 764 N N . TYR A 1 99 ? -0.285 3.387 -7.379 1.00 43.00 99 TYR A N 1
ATOM 765 C CA . TYR A 1 99 ? -1.730 3.162 -7.405 1.00 43.00 99 TYR A CA 1
ATOM 766 C C . TYR A 1 99 ? -2.128 1.859 -6.686 1.00 43.00 99 TYR A C 1
ATOM 768 O O . TYR A 1 99 ? -3.158 1.789 -6.021 1.00 43.00 99 TYR A O 1
ATOM 776 N N . ARG A 1 100 ? -1.227 0.867 -6.720 1.00 43.84 100 ARG A N 1
ATOM 777 C CA . ARG A 1 100 ? -1.293 -0.426 -6.021 1.00 43.84 100 ARG A CA 1
ATOM 778 C C . ARG A 1 100 ? -1.494 -0.335 -4.504 1.00 43.84 100 ARG A C 1
ATOM 780 O O . ARG A 1 100 ? -2.008 -1.272 -3.911 1.00 43.84 100 ARG A O 1
ATOM 787 N N . SER A 1 101 ? -1.086 0.766 -3.874 1.00 47.09 101 SER A N 1
ATOM 788 C CA . SER A 1 101 ? -1.218 0.977 -2.423 1.00 47.09 101 SER A CA 1
ATOM 789 C C . SER A 1 101 ? -2.553 1.600 -2.001 1.00 47.09 101 SER A C 1
ATOM 791 O O . SER A 1 101 ? -2.857 1.619 -0.812 1.00 47.09 101 SER A O 1
ATOM 793 N N . LEU A 1 102 ? -3.339 2.109 -2.959 1.00 48.62 102 LEU A N 1
ATOM 794 C CA . LEU A 1 102 ? -4.648 2.730 -2.724 1.00 48.62 102 LEU A CA 1
ATOM 795 C C . LEU A 1 102 ? -5.818 1.765 -2.972 1.00 48.62 102 LEU A C 1
ATOM 797 O O . LEU A 1 102 ? -6.960 2.106 -2.681 1.00 48.62 102 LEU A O 1
ATOM 801 N N . THR A 1 103 ? -5.549 0.573 -3.510 1.00 47.72 103 THR A N 1
ATOM 802 C CA . THR A 1 103 ? -6.572 -0.413 -3.868 1.00 47.72 103 THR A CA 1
ATOM 803 C C . THR A 1 103 ? -6.416 -1.659 -3.003 1.00 47.72 103 THR A C 1
ATOM 805 O O . THR A 1 103 ? -5.519 -2.466 -3.250 1.00 47.72 103 THR A O 1
ATOM 808 N N . ASP A 1 104 ? -7.289 -1.844 -2.015 1.00 45.19 104 ASP A N 1
ATOM 809 C CA . ASP A 1 104 ? -7.473 -3.153 -1.387 1.00 45.19 104 ASP A CA 1
ATOM 810 C C . ASP A 1 104 ? -8.684 -3.856 -2.024 1.00 45.19 1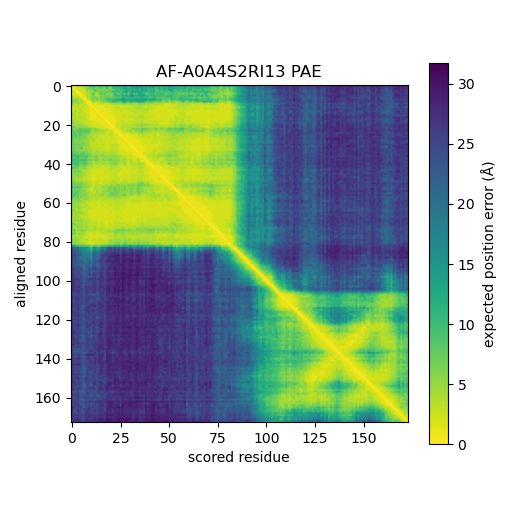04 ASP A C 1
ATOM 812 O O . ASP A 1 104 ? -9.695 -3.223 -2.319 1.00 45.19 104 ASP A O 1
ATOM 816 N N . SER A 1 105 ? -8.563 -5.171 -2.227 1.00 48.38 105 SER A N 1
ATOM 817 C CA . SER A 1 105 ? -9.590 -6.110 -2.725 1.00 48.38 105 SER A CA 1
ATOM 818 C C . SER A 1 105 ? -10.075 -5.985 -4.182 1.00 48.38 105 SER A C 1
ATOM 820 O O . SER A 1 105 ? -11.025 -5.271 -4.473 1.00 48.38 105 SER A O 1
ATOM 822 N N . SER A 1 106 ? -9.487 -6.789 -5.091 1.00 50.88 106 SER A N 1
ATOM 823 C CA . SER A 1 106 ? -10.187 -7.525 -6.185 1.00 50.88 106 SER A CA 1
ATOM 824 C C . SER A 1 106 ? -9.221 -8.074 -7.255 1.00 50.88 106 SER A C 1
ATOM 826 O O . SER A 1 106 ? -9.531 -9.036 -7.962 1.00 50.88 106 SER A O 1
ATOM 828 N N . GLY A 1 107 ? -8.035 -7.476 -7.424 1.00 56.34 107 GLY A N 1
ATOM 829 C CA . GLY A 1 107 ? -7.120 -7.824 -8.526 1.00 56.34 107 GLY A CA 1
ATOM 830 C C . GLY A 1 107 ? -7.671 -7.499 -9.928 1.00 56.34 107 GLY A C 1
ATOM 831 O O . GLY A 1 107 ? -6.964 -7.648 -10.919 1.00 56.34 107 GLY A O 1
ATOM 832 N N . ALA A 1 108 ? -8.918 -7.023 -10.048 1.00 66.94 108 ALA A N 1
ATOM 833 C CA . ALA A 1 108 ? -9.497 -6.569 -11.311 1.00 66.94 108 ALA A CA 1
ATOM 834 C C . ALA A 1 108 ? -8.757 -5.349 -11.873 1.00 66.94 108 ALA A C 1
ATOM 836 O O . ALA A 1 108 ? -8.430 -5.328 -13.055 1.00 66.94 108 ALA A O 1
ATOM 837 N N . VAL A 1 109 ? -8.421 -4.384 -11.009 1.00 65.88 109 VAL A N 1
ATOM 838 C CA . VAL A 1 109 ? -7.613 -3.214 -11.385 1.00 65.88 109 VAL A CA 1
ATOM 839 C C . VAL A 1 109 ? -6.226 -3.651 -11.863 1.00 65.88 109 VAL A C 1
ATOM 841 O O . VAL A 1 109 ? -5.740 -3.143 -12.864 1.00 65.88 109 VAL A O 1
ATOM 844 N N . GLU A 1 110 ? -5.613 -4.644 -11.214 1.00 63.72 110 GLU A N 1
ATOM 845 C CA . GLU A 1 110 ? -4.303 -5.177 -11.610 1.00 63.72 110 GLU A CA 1
ATOM 846 C C . GLU A 1 110 ? -4.333 -5.834 -12.997 1.00 63.72 110 GLU A C 1
ATOM 848 O O . GLU A 1 110 ? -3.472 -5.545 -13.826 1.00 63.72 110 GLU A O 1
ATOM 853 N N . ARG A 1 111 ? -5.351 -6.658 -13.285 1.00 68.31 111 ARG A N 1
ATOM 854 C CA . ARG A 1 111 ? -5.539 -7.259 -14.616 1.00 68.31 111 ARG A CA 1
ATOM 855 C C . ARG A 1 111 ? -5.758 -6.206 -15.701 1.00 68.31 111 ARG A C 1
ATOM 857 O O . ARG A 1 111 ? -5.233 -6.350 -16.799 1.00 68.31 111 ARG A O 1
ATOM 864 N N . LEU A 1 112 ? -6.511 -5.152 -15.391 1.00 71.62 112 LEU A N 1
ATOM 865 C CA . LEU A 1 112 ? -6.797 -4.071 -16.330 1.00 71.62 112 LEU A CA 1
ATOM 866 C C . LEU A 1 112 ? -5.551 -3.211 -16.592 1.00 71.62 112 LEU A C 1
ATOM 868 O O . LEU A 1 112 ? -5.255 -2.894 -17.738 1.00 71.62 112 LEU A O 1
ATOM 872 N N . LEU A 1 113 ? -4.763 -2.919 -15.553 1.00 69.06 113 LEU A N 1
ATOM 873 C CA . LEU A 1 113 ? -3.482 -2.219 -15.675 1.00 69.06 113 LEU A CA 1
ATOM 874 C C . LEU A 1 113 ? -2.452 -3.012 -16.485 1.00 69.06 113 LEU A C 1
ATOM 876 O O . LEU A 1 113 ? -1.748 -2.422 -17.303 1.00 69.06 113 LEU A O 1
ATOM 880 N N . ALA A 1 114 ? -2.386 -4.334 -16.298 1.00 68.38 114 ALA A N 1
ATOM 881 C CA . ALA A 1 114 ? -1.493 -5.202 -17.065 1.00 68.38 114 ALA A CA 1
ATOM 882 C C . ALA A 1 114 ? -1.796 -5.181 -18.574 1.00 68.38 114 ALA A C 1
ATOM 884 O O . ALA A 1 114 ? -0.879 -5.317 -19.375 1.00 68.38 114 ALA A O 1
ATOM 885 N N . GLY A 1 115 ? -3.058 -4.970 -18.966 1.00 69.56 115 GLY A N 1
ATOM 886 C CA . GLY A 1 115 ? -3.463 -4.886 -20.372 1.00 69.56 115 GLY A CA 1
ATOM 887 C C . GLY A 1 115 ? -3.186 -3.540 -21.053 1.00 69.56 115 GLY A C 1
ATOM 888 O O . GLY A 1 115 ? -3.263 -3.464 -22.273 1.00 69.56 115 GLY A O 1
ATOM 889 N N . ILE A 1 116 ? -2.880 -2.480 -20.297 1.00 71.12 116 ILE A N 1
ATOM 890 C CA . ILE A 1 116 ? -2.693 -1.114 -20.833 1.00 71.12 116 ILE A CA 1
ATOM 891 C C . ILE A 1 116 ? -1.203 -0.800 -21.083 1.00 71.12 116 ILE A C 1
ATOM 893 O O . ILE A 1 116 ? -0.884 0.267 -21.606 1.00 71.12 116 ILE A O 1
ATOM 897 N N . GLU A 1 117 ? -0.295 -1.723 -20.733 1.00 66.00 117 GLU A N 1
ATOM 898 C CA . GLU A 1 117 ? 1.170 -1.565 -20.833 1.00 66.00 117 GLU A CA 1
ATOM 899 C C . GLU A 1 117 ? 1.692 -0.269 -20.174 1.00 66.00 117 GLU A C 1
ATOM 901 O O . GLU A 1 117 ? 2.734 0.272 -20.536 1.00 66.00 117 GLU A O 1
ATOM 906 N N . SER A 1 118 ? 0.968 0.250 -19.174 1.00 64.50 118 SER A N 1
ATOM 907 C CA . SER A 1 118 ? 1.355 1.473 -18.469 1.00 64.50 118 SER A CA 1
ATOM 908 C C . SER A 1 118 ? 2.534 1.207 -17.523 1.00 64.50 118 SER A C 1
ATOM 910 O O . SER A 1 118 ? 2.542 0.179 -16.835 1.00 64.50 118 SER A O 1
ATOM 912 N N . PRO A 1 119 ? 3.486 2.151 -17.380 1.00 63.94 119 PRO A N 1
ATOM 913 C CA . PRO A 1 119 ? 4.515 2.078 -16.349 1.00 63.94 119 PRO A CA 1
ATOM 914 C C . PRO A 1 119 ? 3.903 1.866 -14.960 1.00 63.94 119 PRO A C 1
ATOM 916 O O . PRO A 1 119 ? 2.852 2.428 -14.643 1.00 63.94 119 PRO A O 1
ATOM 919 N N . ALA A 1 120 ? 4.5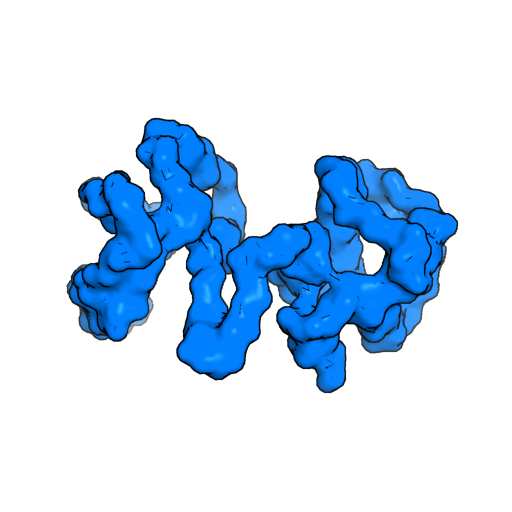74 1.087 -14.107 1.00 59.97 120 ALA A N 1
ATOM 920 C CA . ALA A 1 120 ? 4.083 0.756 -12.763 1.00 59.97 120 ALA A CA 1
ATOM 921 C C . ALA A 1 120 ? 3.935 1.981 -11.832 1.00 59.97 120 ALA A C 1
ATOM 923 O O . ALA A 1 120 ? 3.199 1.930 -10.842 1.00 59.97 120 ALA A O 1
ATOM 924 N N . ASP A 1 121 ? 4.631 3.074 -12.150 1.00 62.50 121 ASP A N 1
ATOM 925 C CA . ASP A 1 121 ? 4.542 4.382 -11.495 1.00 62.50 121 ASP A CA 1
ATOM 926 C C . ASP A 1 121 ? 3.675 5.392 -12.274 1.00 62.50 121 ASP A C 1
ATOM 928 O O . ASP A 1 121 ? 3.530 6.536 -11.850 1.00 62.50 121 ASP A O 1
ATOM 932 N N . GLY A 1 122 ? 3.108 4.990 -13.417 1.00 69.00 122 GLY A N 1
ATOM 933 C CA . GLY A 1 122 ? 2.318 5.833 -14.312 1.00 69.00 122 GLY A CA 1
ATOM 934 C C . GLY A 1 122 ? 3.113 6.897 -15.078 1.00 69.00 122 GLY A C 1
ATOM 935 O O . GLY A 1 122 ? 2.506 7.652 -15.827 1.00 69.00 122 GLY A O 1
ATOM 936 N N . GLY A 1 123 ? 4.437 7.010 -14.900 1.00 72.12 123 GLY A N 1
ATOM 937 C CA . GLY A 1 123 ? 5.285 7.951 -15.650 1.00 72.12 123 GLY A CA 1
ATOM 938 C C . GLY A 1 123 ? 5.016 9.448 -15.419 1.00 72.12 123 GLY A C 1
ATOM 939 O O . GLY A 1 123 ? 5.666 10.307 -16.022 1.00 72.12 123 GLY A O 1
ATOM 940 N N . LEU A 1 124 ? 4.106 9.794 -14.508 1.00 78.50 124 LEU A N 1
ATOM 941 C CA . LEU A 1 124 ? 3.648 11.159 -14.259 1.00 78.50 124 LEU A CA 1
ATOM 942 C C . LEU A 1 124 ? 3.934 11.586 -12.816 1.00 78.50 124 LEU A C 1
ATOM 944 O O . LEU A 1 124 ? 3.826 10.813 -11.868 1.00 78.50 124 LEU A O 1
ATOM 948 N N . HIS A 1 125 ? 4.284 12.854 -12.645 1.00 75.38 125 HIS A N 1
ATOM 949 C CA . HIS A 1 125 ? 4.286 13.542 -11.363 1.00 75.38 125 HIS A CA 1
ATOM 950 C C . HIS A 1 125 ? 3.044 14.410 -11.266 1.00 75.38 125 HIS A C 1
ATOM 952 O O . HIS A 1 125 ? 2.828 15.277 -12.110 1.00 75.38 125 HIS A O 1
ATOM 958 N N . THR A 1 126 ? 2.243 14.217 -10.225 1.00 74.75 126 THR A N 1
ATOM 959 C CA . THR A 1 126 ? 1.139 15.128 -9.926 1.00 74.75 126 THR A CA 1
ATOM 960 C C . THR A 1 126 ? 1.710 16.416 -9.342 1.00 74.75 126 THR A C 1
ATOM 962 O O . THR A 1 126 ? 2.233 16.427 -8.233 1.00 74.75 126 THR A O 1
ATOM 965 N N . VAL A 1 127 ? 1.627 17.497 -10.111 1.00 79.44 127 VAL A N 1
ATOM 966 C CA . VAL A 1 127 ? 2.050 18.850 -9.723 1.00 79.44 127 VAL A CA 1
ATOM 967 C C . VAL A 1 127 ? 0.959 19.537 -8.907 1.00 79.44 127 VAL A C 1
ATOM 969 O O . VAL A 1 127 ? 1.248 20.307 -7.998 1.00 79.44 127 VAL A O 1
ATOM 972 N N . GLY A 1 128 ? -0.303 19.254 -9.221 1.00 64.44 128 GLY A N 1
ATOM 973 C CA . GLY A 1 128 ? -1.443 19.838 -8.535 1.00 64.44 128 GLY A CA 1
ATOM 974 C C . GLY A 1 128 ? -2.661 18.946 -8.655 1.00 64.44 128 GLY A C 1
ATOM 975 O O . GLY A 1 128 ? -2.892 18.322 -9.687 1.00 64.44 128 GLY A O 1
ATOM 976 N N . HIS A 1 129 ? -3.438 18.885 -7.585 1.00 79.25 129 HIS A N 1
ATOM 977 C CA . HIS A 1 129 ? -4.649 18.086 -7.527 1.00 79.25 129 HIS A CA 1
ATOM 978 C C . HIS A 1 129 ? -5.693 18.848 -6.725 1.00 79.25 129 HIS A C 1
ATOM 980 O O . HIS A 1 129 ? -5.503 19.103 -5.537 1.00 79.25 129 HIS A O 1
ATOM 986 N N . GLN A 1 130 ? -6.770 19.258 -7.385 1.00 73.75 130 GLN A N 1
ATOM 987 C CA . GLN A 1 130 ? -7.883 19.954 -6.757 1.00 73.75 130 GLN A CA 1
ATOM 988 C C . GLN A 1 130 ? -9.151 19.138 -6.949 1.00 73.75 130 GLN A C 1
ATOM 990 O O . GLN A 1 130 ? -9.561 18.879 -8.077 1.00 73.75 130 GLN A O 1
ATOM 995 N N . GLU A 1 131 ? -9.807 18.802 -5.845 1.00 77.56 131 GLU A N 1
ATOM 996 C CA . GLU A 1 131 ? -11.112 18.154 -5.867 1.00 77.56 131 GLU A CA 1
ATOM 997 C C . GLU A 1 131 ? -12.182 19.079 -5.308 1.00 77.56 131 GLU A C 1
ATOM 999 O O . GLU A 1 131 ? -11.996 19.738 -4.283 1.00 77.56 131 GLU A O 1
ATOM 1004 N N . ARG A 1 132 ? -13.333 19.105 -5.970 1.00 76.12 132 ARG A N 1
ATOM 1005 C CA . ARG A 1 132 ? -14.551 19.734 -5.474 1.00 76.12 132 ARG A CA 1
ATOM 1006 C C . ARG A 1 132 ? -15.614 18.669 -5.349 1.00 76.12 132 ARG A C 1
ATOM 1008 O O . ARG A 1 132 ? -16.141 18.191 -6.349 1.00 76.12 132 ARG A O 1
ATOM 1015 N N . VAL A 1 133 ? -15.933 18.326 -4.111 1.00 80.12 133 VAL A N 1
ATOM 1016 C CA . VAL A 1 133 ? -16.937 17.318 -3.792 1.00 80.12 133 VAL A CA 1
ATOM 1017 C C . VAL A 1 133 ? -18.184 18.012 -3.260 1.00 80.12 133 VAL A C 1
ATOM 1019 O O . VAL A 1 133 ? -18.104 18.841 -2.355 1.00 80.12 133 VAL A O 1
ATOM 1022 N N . ARG A 1 134 ? -19.352 17.673 -3.808 1.00 75.50 134 ARG A N 1
ATOM 1023 C CA . ARG A 1 134 ? -20.645 18.132 -3.298 1.00 75.50 134 ARG A CA 1
ATOM 1024 C C . ARG A 1 134 ? -21.343 16.990 -2.583 1.00 75.50 134 ARG A C 1
ATOM 1026 O O . ARG A 1 134 ? -21.700 15.988 -3.203 1.00 75.50 134 ARG A O 1
ATOM 1033 N N . ILE A 1 135 ? -21.565 17.177 -1.289 1.00 80.44 135 ILE A N 1
ATOM 1034 C CA . ILE A 1 135 ? -22.264 16.222 -0.434 1.00 80.44 135 ILE A CA 1
ATOM 1035 C C . ILE A 1 135 ? -23.735 16.630 -0.324 1.00 80.44 135 ILE A C 1
ATOM 1037 O O . ILE A 1 135 ? -24.054 17.800 -0.120 1.00 80.44 135 ILE A O 1
ATOM 1041 N N . GLY A 1 136 ? -24.633 15.670 -0.523 1.00 75.75 136 GLY A N 1
ATOM 1042 C CA . GLY A 1 136 ? -26.073 15.856 -0.396 1.00 75.75 136 GLY A CA 1
ATOM 1043 C C . GLY A 1 136 ? -26.562 15.786 1.058 1.00 75.75 136 GLY A C 1
ATOM 1044 O O . GLY A 1 136 ? -25.825 15.374 1.954 1.00 75.75 136 GLY A O 1
ATOM 1045 N N . PRO A 1 137 ? -27.835 16.139 1.305 1.00 74.50 137 PRO A N 1
ATOM 1046 C CA . PRO A 1 137 ? -28.423 16.146 2.650 1.00 74.50 137 PRO A CA 1
ATOM 1047 C C . PRO A 1 137 ? -28.490 14.755 3.305 1.00 74.50 137 PRO A C 1
ATOM 1049 O O . PRO A 1 137 ? -28.536 14.654 4.525 1.00 74.50 137 PRO A O 1
ATOM 1052 N N . GLY A 1 138 ? -28.444 13.681 2.512 1.00 75.31 138 GLY A N 1
ATOM 1053 C CA . GLY A 1 138 ? -28.353 12.298 2.987 1.00 75.31 138 GLY A CA 1
ATOM 1054 C C . GLY A 1 138 ? -26.916 11.803 3.172 1.00 75.31 138 GLY A C 1
ATOM 1055 O O . GLY A 1 138 ? -26.705 10.597 3.194 1.00 75.31 138 GLY A O 1
ATOM 1056 N N . ARG A 1 139 ? -25.928 12.708 3.253 1.00 66.75 139 ARG A N 1
ATOM 1057 C CA . ARG A 1 139 ? -24.488 12.397 3.355 1.00 66.75 139 ARG A CA 1
ATOM 1058 C C . ARG A 1 139 ? -23.921 11.596 2.176 1.00 66.75 139 ARG A C 1
ATOM 1060 O O . ARG A 1 139 ? -22.852 11.013 2.293 1.00 66.75 139 ARG A O 1
ATOM 1067 N N . GLN A 1 140 ? -24.601 11.611 1.033 1.00 64.38 140 GLN A N 1
ATOM 1068 C CA . GLN A 1 140 ? -24.125 10.977 -0.193 1.00 64.38 140 GLN A CA 1
ATOM 1069 C C . GLN A 1 140 ? -23.277 11.941 -1.029 1.00 64.38 140 GLN A C 1
ATOM 1071 O O . GLN A 1 140 ? -23.592 13.131 -1.126 1.00 64.38 140 GLN A O 1
ATOM 1076 N N . MET A 1 141 ? -22.238 11.435 -1.690 1.00 67.94 141 MET A N 1
ATOM 1077 C CA . MET A 1 141 ? -21.504 12.197 -2.699 1.00 67.94 141 MET A CA 1
ATOM 1078 C C . MET A 1 141 ? -22.383 12.359 -3.946 1.00 67.94 141 MET A C 1
ATOM 1080 O O . MET A 1 141 ? -22.743 11.377 -4.581 1.00 67.94 141 MET A O 1
ATOM 1084 N N . ARG A 1 142 ? -22.768 13.594 -4.290 1.00 75.88 142 ARG A N 1
ATOM 1085 C CA . ARG A 1 142 ? -23.594 13.878 -5.482 1.00 75.88 142 ARG A CA 1
ATOM 1086 C C . ARG A 1 142 ? -22.786 14.289 -6.700 1.00 75.88 142 ARG A C 1
ATOM 1088 O O . ARG A 1 142 ? -23.266 14.162 -7.817 1.00 75.88 142 ARG A O 1
ATOM 1095 N N . TYR A 1 143 ? -21.628 14.898 -6.481 1.00 71.00 143 TYR A N 1
ATOM 1096 C CA . TYR A 1 143 ? -20.793 15.404 -7.560 1.00 71.00 143 TYR A CA 1
ATOM 1097 C C . TYR A 1 143 ? -19.343 15.485 -7.103 1.00 71.00 143 TYR A C 1
ATOM 1099 O O . TYR A 1 143 ? -19.087 15.855 -5.954 1.00 71.00 143 TYR A O 1
ATOM 1107 N N . ARG A 1 144 ? -18.419 15.191 -8.015 1.00 75.44 144 ARG A N 1
ATOM 1108 C CA . ARG A 1 144 ? -16.980 15.355 -7.833 1.00 75.44 144 ARG A CA 1
ATOM 1109 C C . ARG A 1 144 ? -16.391 15.933 -9.117 1.00 75.44 144 ARG A C 1
ATOM 1111 O O . ARG A 1 144 ? -16.504 15.318 -10.167 1.00 75.44 144 ARG A O 1
ATOM 1118 N N . ASP A 1 145 ? -15.787 17.112 -9.019 1.00 75.81 145 ASP A N 1
ATOM 1119 C CA . ASP A 1 145 ? -14.943 17.694 -10.069 1.00 75.81 145 ASP A CA 1
ATOM 1120 C C . ASP A 1 145 ? -13.488 17.582 -9.626 1.00 75.81 145 ASP A C 1
ATOM 1122 O O . ASP A 1 145 ? -13.136 18.048 -8.540 1.00 75.81 145 ASP A O 1
ATOM 1126 N N . SER A 1 146 ? -12.662 16.948 -10.450 1.00 76.19 146 SER A N 1
ATOM 1127 C CA . SER A 1 146 ? -11.260 16.682 -10.148 1.00 76.19 146 SER A CA 1
ATOM 1128 C C . SER A 1 146 ? -10.382 17.315 -11.219 1.00 76.19 146 SER A C 1
ATOM 1130 O O . SER A 1 146 ? -10.463 16.971 -12.395 1.00 76.19 146 SER A O 1
ATOM 1132 N N . ARG A 1 147 ? -9.507 18.234 -10.807 1.00 82.06 147 ARG A N 1
ATOM 1133 C CA . ARG A 1 147 ? -8.532 18.903 -11.673 1.00 82.06 147 ARG A CA 1
ATOM 1134 C C . ARG A 1 147 ? -7.135 18.456 -11.308 1.00 82.06 147 ARG A C 1
ATOM 1136 O O . ARG A 1 147 ? -6.657 18.734 -10.210 1.00 82.06 147 ARG A O 1
ATOM 1143 N N . HIS A 1 148 ? -6.501 17.767 -12.243 1.00 80.81 148 HIS A N 1
ATOM 1144 C CA . HIS A 1 148 ? -5.181 17.195 -12.062 1.00 80.81 148 HIS A CA 1
ATOM 1145 C C . HIS A 1 148 ? -4.218 17.906 -13.004 1.00 80.81 148 HIS A C 1
ATOM 1147 O O . HIS A 1 148 ? -4.418 17.931 -14.215 1.00 80.81 148 HIS A O 1
ATOM 1153 N N . VAL A 1 149 ? -3.166 18.480 -12.439 1.00 84.56 149 VAL A N 1
ATOM 1154 C CA . VAL A 1 149 ? -2.021 18.996 -13.177 1.00 84.56 149 VAL A CA 1
ATOM 1155 C C . VAL A 1 149 ? -0.917 17.974 -13.014 1.00 84.56 149 VAL A C 1
ATOM 1157 O O . VAL A 1 149 ? -0.455 17.723 -11.901 1.00 84.56 149 VAL A O 1
ATOM 1160 N N . VAL A 1 150 ? -0.506 17.372 -14.121 1.00 83.50 150 VAL A N 1
ATOM 1161 C CA . VAL A 1 150 ? 0.519 16.331 -14.144 1.00 83.50 150 VAL A CA 1
ATOM 1162 C C . VAL A 1 150 ? 1.678 16.748 -15.037 1.00 83.50 150 VAL A C 1
ATOM 1164 O O . VAL A 1 150 ? 1.510 17.506 -15.990 1.00 83.50 150 VAL A O 1
ATOM 1167 N N . ARG A 1 151 ? 2.869 16.254 -14.718 1.00 82.12 151 ARG A N 1
ATOM 1168 C CA . ARG A 1 151 ? 4.093 16.439 -15.492 1.00 82.12 151 ARG A CA 1
ATOM 1169 C C . ARG A 1 151 ? 4.676 15.076 -15.831 1.00 82.12 151 ARG A C 1
ATOM 1171 O O . ARG A 1 151 ? 4.929 14.286 -14.926 1.00 82.12 151 ARG A O 1
ATOM 1178 N N . ALA A 1 152 ? 4.931 14.820 -17.109 1.00 85.38 152 ALA A N 1
ATOM 1179 C CA . ALA A 1 152 ? 5.725 13.668 -17.520 1.00 85.38 152 ALA A CA 1
ATOM 1180 C C . ALA A 1 152 ? 7.160 13.813 -17.015 1.00 85.38 152 ALA A C 1
ATOM 1182 O O . ALA A 1 152 ? 7.770 14.872 -17.149 1.00 85.38 152 ALA A O 1
ATOM 1183 N N . HIS A 1 153 ? 7.678 12.756 -16.397 1.00 77.38 153 HIS A N 1
ATOM 1184 C CA . HIS A 1 153 ? 9.057 12.718 -15.902 1.00 77.38 153 HIS A CA 1
ATOM 1185 C C . HIS A 1 153 ? 9.929 11.711 -16.657 1.00 77.38 153 HIS A C 1
ATOM 1187 O O . HIS A 1 153 ? 11.086 11.501 -16.301 1.00 77.38 153 HIS A O 1
ATOM 1193 N N . ARG A 1 154 ? 9.356 11.078 -17.682 1.00 72.38 154 ARG A N 1
ATOM 1194 C CA . ARG A 1 154 ? 10.017 10.187 -18.632 1.00 72.38 154 ARG A CA 1
ATOM 1195 C C . ARG A 1 154 ? 9.460 10.471 -20.020 1.00 72.38 154 ARG A C 1
ATOM 1197 O O . ARG A 1 154 ? 8.331 10.951 -20.143 1.00 72.38 154 ARG A O 1
ATOM 1204 N N . ASP A 1 155 ? 10.239 10.139 -21.035 1.00 75.69 155 ASP A N 1
ATOM 1205 C CA . ASP A 1 155 ? 9.794 10.218 -22.421 1.00 75.69 155 ASP A CA 1
ATOM 1206 C C . ASP A 1 155 ? 8.798 9.095 -22.738 1.00 75.69 155 ASP A C 1
ATOM 1208 O O . ASP A 1 155 ? 8.804 8.037 -22.105 1.00 75.69 155 ASP A O 1
ATOM 1212 N N . GLY A 1 156 ? 7.925 9.333 -23.719 1.00 78.12 156 GLY A N 1
ATOM 1213 C CA . GLY A 1 156 ? 6.950 8.339 -24.180 1.00 78.12 156 GLY A CA 1
ATOM 1214 C C . GLY A 1 156 ? 5.698 8.199 -23.310 1.00 78.12 156 GLY A C 1
ATOM 1215 O O . GLY A 1 156 ? 4.928 7.267 -23.514 1.00 78.12 156 GLY A O 1
ATOM 1216 N N . ILE A 1 157 ? 5.470 9.111 -22.360 1.00 81.50 157 ILE A N 1
ATOM 1217 C CA . ILE A 1 157 ? 4.236 9.130 -21.568 1.00 81.50 157 ILE A CA 1
ATOM 1218 C C . ILE A 1 157 ? 3.118 9.807 -22.358 1.00 81.50 157 ILE A C 1
ATOM 1220 O O . ILE A 1 157 ? 3.137 11.018 -22.572 1.00 81.50 157 ILE A O 1
ATOM 1224 N N . ASP A 1 158 ? 2.130 9.014 -22.757 1.00 81.00 158 ASP A N 1
ATOM 1225 C CA . ASP A 1 158 ? 0.981 9.424 -23.566 1.00 81.00 158 ASP A CA 1
ATOM 1226 C C . ASP A 1 158 ? -0.354 9.359 -22.797 1.00 81.00 158 ASP A C 1
ATOM 1228 O O . ASP A 1 158 ? -1.392 9.768 -23.319 1.00 81.00 158 ASP A O 1
ATOM 1232 N N . ARG A 1 159 ? -0.352 8.839 -21.560 1.00 75.00 159 ARG A N 1
ATOM 1233 C CA . ARG A 1 159 ? -1.570 8.479 -20.815 1.00 75.00 159 ARG A CA 1
ATOM 1234 C C . ARG A 1 159 ? -1.511 8.909 -19.354 1.00 75.00 159 ARG A C 1
ATOM 1236 O O . ARG A 1 159 ? -0.493 8.758 -18.686 1.00 75.00 159 ARG A O 1
ATOM 1243 N N . TYR A 1 160 ? -2.651 9.377 -18.845 1.00 77.56 160 TYR A N 1
ATOM 1244 C CA . TYR A 1 160 ? -2.901 9.590 -17.419 1.00 77.56 160 TYR A CA 1
ATOM 1245 C C . TYR A 1 160 ? -3.965 8.604 -16.935 1.00 77.56 160 TYR A C 1
ATOM 1247 O O . TYR A 1 160 ? -5.049 8.530 -17.511 1.00 77.56 160 TYR A O 1
ATOM 1255 N N . LEU A 1 161 ? -3.663 7.857 -15.872 1.00 74.81 161 LEU A N 1
ATOM 1256 C CA . LEU A 1 161 ? -4.581 6.874 -15.311 1.00 74.81 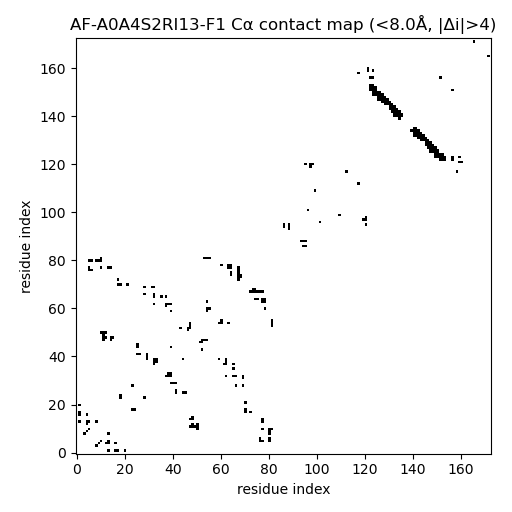161 LEU A CA 1
ATOM 1257 C C . LEU A 1 161 ? -5.290 7.424 -14.068 1.00 74.81 161 LEU A C 1
ATOM 1259 O O . LEU A 1 161 ? -4.661 7.714 -13.047 1.00 74.81 161 LEU A O 1
ATOM 1263 N N . ALA A 1 162 ? -6.615 7.510 -14.153 1.00 74.50 162 ALA A N 1
ATOM 1264 C CA . ALA A 1 162 ? -7.497 7.786 -13.029 1.00 74.50 162 ALA A CA 1
ATOM 1265 C C . ALA A 1 162 ? -8.289 6.521 -12.686 1.00 74.50 162 ALA A C 1
ATOM 1267 O O . ALA A 1 162 ? -8.957 5.952 -13.544 1.00 74.50 162 ALA A O 1
ATOM 1268 N N . VAL A 1 163 ? -8.236 6.090 -11.429 1.00 72.44 163 VAL A N 1
ATOM 1269 C CA . VAL A 1 163 ? -9.099 5.036 -10.892 1.00 72.44 163 VAL A CA 1
ATOM 1270 C C . VAL A 1 163 ? -10.027 5.675 -9.873 1.00 72.44 163 VAL A C 1
ATOM 1272 O O . VAL A 1 163 ? -9.626 6.498 -9.047 1.00 72.44 163 VAL A O 1
ATOM 1275 N N . TYR A 1 164 ? -11.285 5.277 -9.937 1.00 69.69 164 TYR A N 1
ATOM 1276 C CA . TYR A 1 164 ? -12.305 5.662 -8.985 1.00 69.69 164 TYR A CA 1
ATOM 1277 C C . TYR A 1 164 ? -12.849 4.396 -8.328 1.00 69.69 164 TYR A C 1
ATOM 1279 O O . TYR A 1 164 ? -13.230 3.454 -9.019 1.00 69.69 164 TYR A O 1
ATOM 1287 N N . ILE A 1 165 ? -12.848 4.369 -6.995 1.00 67.81 165 ILE A N 1
ATOM 1288 C CA . ILE A 1 165 ? -13.523 3.335 -6.210 1.00 67.81 165 ILE A CA 1
ATOM 1289 C C . ILE A 1 165 ? -14.777 3.995 -5.654 1.00 67.81 165 ILE A C 1
ATOM 1291 O O . ILE A 1 165 ? -14.682 4.853 -4.775 1.00 67.81 165 ILE A O 1
ATOM 1295 N N . GLY A 1 166 ? -15.928 3.642 -6.216 1.00 64.75 166 GLY A N 1
ATOM 1296 C CA . GLY A 1 166 ? -17.213 4.076 -5.689 1.00 64.75 166 GLY A CA 1
ATOM 1297 C C . GLY A 1 166 ? -17.752 3.125 -4.622 1.00 64.75 166 GLY A C 1
ATOM 1298 O O . GLY A 1 166 ? -17.197 2.050 -4.374 1.00 64.75 166 GLY A O 1
ATOM 1299 N N . ASP A 1 167 ? -18.842 3.544 -3.986 1.00 66.31 167 ASP A N 1
ATOM 1300 C CA . ASP A 1 167 ? -19.545 2.741 -2.987 1.00 66.31 167 ASP A CA 1
ATOM 1301 C C . ASP A 1 167 ? -20.164 1.472 -3.613 1.00 66.31 167 ASP A C 1
ATOM 1303 O O . ASP A 1 167 ? -20.450 1.445 -4.814 1.00 66.31 167 ASP A O 1
ATOM 1307 N N . PRO A 1 168 ? -20.419 0.407 -2.828 1.00 57.06 168 PRO A N 1
ATOM 1308 C CA . PRO A 1 168 ? -21.103 -0.785 -3.323 1.00 57.06 168 PRO A CA 1
ATOM 1309 C C . PRO A 1 168 ? -22.438 -0.440 -4.000 1.00 57.06 168 PRO A C 1
ATOM 1311 O O . PRO A 1 168 ? -23.313 0.169 -3.387 1.00 57.06 168 PRO A O 1
ATOM 1314 N N . GLY A 1 169 ? -22.597 -0.846 -5.262 1.00 62.84 169 GLY A N 1
ATOM 1315 C CA . GLY A 1 169 ? -23.781 -0.527 -6.067 1.00 62.84 169 GLY A CA 1
ATOM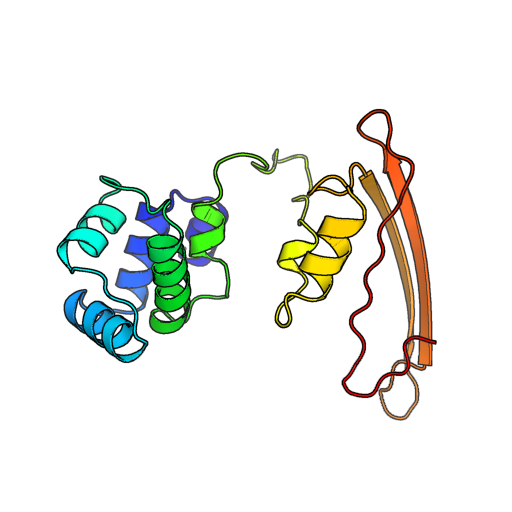 1316 C C . GLY A 1 169 ? -23.750 0.852 -6.733 1.00 62.84 169 GLY A C 1
ATOM 1317 O O . GLY A 1 169 ? -24.773 1.264 -7.279 1.00 62.84 169 GLY A O 1
ATOM 1318 N N . CYS A 1 170 ? -22.617 1.567 -6.709 1.00 60.97 170 CYS A N 1
ATOM 1319 C CA . CYS A 1 170 ? -22.469 2.774 -7.511 1.00 60.97 170 CYS A CA 1
ATOM 1320 C C . CYS A 1 170 ? -22.513 2.436 -9.005 1.00 60.97 170 CYS A C 1
ATOM 1322 O O . CYS A 1 170 ? -21.896 1.468 -9.456 1.00 60.97 170 CYS A O 1
ATOM 1324 N N . ASP A 1 171 ? -23.195 3.280 -9.767 1.00 58.38 171 ASP A N 1
ATOM 1325 C CA . ASP A 1 171 ? -23.064 3.312 -11.215 1.00 58.38 171 ASP A CA 1
ATOM 1326 C C . ASP A 1 171 ? -21.844 4.187 -11.564 1.00 58.38 171 ASP A C 1
ATOM 1328 O O . ASP A 1 171 ? -21.823 5.361 -11.172 1.00 58.38 171 ASP A O 1
ATOM 1332 N N . PRO A 1 172 ? -20.792 3.646 -12.206 1.00 56.34 172 PRO A N 1
ATOM 1333 C CA . PRO A 1 172 ? -19.639 4.435 -12.629 1.00 56.34 172 PRO A CA 1
ATOM 1334 C C . PRO A 1 172 ? -19.951 5.405 -13.786 1.00 56.34 172 PRO A C 1
ATOM 1336 O O . PRO A 1 172 ? -19.108 6.264 -14.062 1.00 56.34 172 PRO A O 1
ATOM 1339 N N . GLY A 1 173 ? -21.144 5.315 -14.394 1.00 50.28 173 GLY A N 1
ATOM 1340 C CA . GLY A 1 173 ? -21.563 6.090 -15.565 1.00 50.28 173 GLY A CA 1
ATOM 1341 C C . GLY A 1 173 ? -21.494 5.297 -16.861 1.00 50.28 173 GLY A C 1
ATOM 1342 O O . GLY A 1 173 ? -20.572 4.459 -17.003 1.00 50.28 173 GLY A O 1
#

Sequence (173 aa):
ELAQVLHTGPFHLALRTAFSVRGLPLQRVQHHLAHRGVKVGVTSLSYWQQGARRPQRPESLRAVKALEEVLGLPVNSLLGLLDDGVSRPDPDRPPARSYRSLTDSSGAVERLLAGIESPADGGLHTVGHQERVRIGPGRQMRYRDSRHVVRAHRDGIDRYLAVYIGDPGCDPG

Nearest PDB structures (foldseek):
  3qf3-assembly2_B  TM=5.240E-01  e=2.242E-01  Mycobacterium tuberculosis
  3r1f-assembly4_G  TM=4.632E-01  e=2.376E-01  Mycobacterium tuberculosis
  3qyx-assembly1_D  TM=3.971E-01  e=2.829E-01  Mycobacterium tuberculosis H37Rv
  4dck-assembly1_B  TM=2.306E-01  e=3.448E+00  Homo sapiens